Protein AF-A0A839ILQ8-F1 (afdb_monomer)

Foldseek 3Di:
DDDDPPPPPPDPDPDPPDPPDDDPPDQPAAADDCPDPLNVVQVKDLALVPDDDPQRDPPQFLLQFQQADPPRCAGPSCRRHHGHRNMDTNPGDGRPPDPPDPPPPPPPPPPVDDDDPPPPPPPDDD

Structure (mmCIF, N/CA/C/O backbone):
data_AF-A0A839ILQ8-F1
#
_entry.id   AF-A0A839ILQ8-F1
#
loop_
_atom_site.group_PDB
_atom_site.id
_atom_site.type_symbol
_atom_site.label_atom_id
_atom_site.label_alt_id
_atom_site.label_comp_id
_atom_site.label_asym_id
_atom_site.label_entity_id
_atom_site.label_seq_id
_atom_site.pdbx_PDB_ins_code
_atom_site.Cartn_x
_atom_site.Cartn_y
_atom_site.Cartn_z
_atom_site.occupancy
_atom_site.B_iso_or_equiv
_atom_site.auth_seq_id
_atom_site.auth_comp_id
_atom_site.auth_asym_id
_atom_site.auth_atom_id
_atom_site.pdbx_PDB_model_num
ATOM 1 N N . MET A 1 1 ? 52.472 57.151 8.689 1.00 41.66 1 MET A N 1
ATOM 2 C CA . MET A 1 1 ? 52.037 56.902 7.294 1.00 41.66 1 MET A CA 1
ATOM 3 C C . MET A 1 1 ? 50.512 56.864 7.252 1.00 41.66 1 MET A C 1
ATOM 5 O O . MET A 1 1 ? 49.923 56.010 7.898 1.00 41.66 1 MET A O 1
ATOM 9 N N . LYS A 1 2 ? 49.863 57.830 6.587 1.00 44.84 2 LYS A N 1
ATOM 10 C CA . LYS A 1 2 ? 48.394 57.906 6.466 1.00 44.84 2 LYS A CA 1
ATOM 11 C C . LYS A 1 2 ? 47.955 57.028 5.288 1.00 44.84 2 LYS A C 1
ATOM 13 O O . LYS A 1 2 ? 48.117 57.440 4.142 1.00 44.84 2 LYS A O 1
ATOM 18 N N . LEU A 1 3 ? 47.454 55.818 5.545 1.00 51.88 3 LEU A N 1
ATOM 19 C CA . LEU A 1 3 ? 46.931 54.960 4.477 1.00 51.88 3 LEU A CA 1
ATOM 20 C C . LEU A 1 3 ? 45.531 55.430 4.051 1.00 51.88 3 LEU A C 1
ATOM 22 O O . LEU A 1 3 ? 44.586 55.470 4.834 1.00 51.88 3 LEU A O 1
ATOM 26 N N . SER A 1 4 ? 45.450 55.827 2.782 1.00 52.16 4 SER A N 1
ATOM 27 C CA . SER A 1 4 ? 44.286 56.380 2.095 1.00 52.16 4 SER A CA 1
ATOM 28 C C . SER A 1 4 ? 43.208 55.315 1.849 1.00 52.16 4 SER A C 1
ATOM 30 O O . SER A 1 4 ? 43.470 54.279 1.240 1.00 52.16 4 SER A O 1
ATOM 32 N N . ARG A 1 5 ? 41.973 55.607 2.281 1.00 59.75 5 ARG A N 1
ATOM 33 C CA . ARG A 1 5 ? 40.739 54.795 2.176 1.00 59.75 5 ARG A CA 1
ATOM 34 C C . ARG A 1 5 ? 40.204 54.620 0.734 1.00 59.75 5 ARG A C 1
ATOM 36 O O . ARG A 1 5 ? 38.998 54.580 0.527 1.00 59.75 5 ARG A O 1
ATOM 43 N N . ARG A 1 6 ? 41.065 54.575 -0.287 1.00 57.91 6 ARG A N 1
ATOM 44 C CA . ARG A 1 6 ? 40.668 54.650 -1.714 1.00 57.91 6 ARG A CA 1
ATOM 45 C C . ARG A 1 6 ? 41.044 53.428 -2.559 1.00 57.91 6 ARG A C 1
ATOM 47 O O . ARG A 1 6 ? 41.186 53.540 -3.768 1.00 57.91 6 ARG A O 1
ATOM 54 N N . LYS A 1 7 ? 41.220 52.260 -1.939 1.00 51.81 7 LYS A N 1
ATOM 55 C CA . LYS A 1 7 ? 41.514 50.995 -2.644 1.00 51.81 7 LYS A CA 1
ATOM 56 C C . LYS A 1 7 ? 40.599 49.837 -2.229 1.00 51.81 7 LYS A C 1
ATOM 58 O O . LYS A 1 7 ? 40.968 48.683 -2.369 1.00 51.81 7 LYS A O 1
ATOM 63 N N . CYS A 1 8 ? 39.402 50.138 -1.728 1.00 52.69 8 CYS A N 1
ATOM 64 C CA . CYS A 1 8 ? 38.392 49.125 -1.414 1.00 52.69 8 CYS A CA 1
ATOM 65 C C . CYS A 1 8 ? 37.270 49.147 -2.461 1.00 52.69 8 CYS A C 1
ATOM 67 O O . CYS A 1 8 ? 36.126 49.389 -2.113 1.00 52.69 8 CYS A O 1
ATOM 69 N N . LEU A 1 9 ? 37.588 49.026 -3.755 1.00 59.62 9 LEU A N 1
ATOM 70 C CA . LEU A 1 9 ? 36.561 49.005 -4.811 1.00 59.62 9 LEU A CA 1
ATOM 71 C C . LEU A 1 9 ? 36.942 48.158 -6.032 1.00 59.62 9 LEU A C 1
ATOM 73 O O . LEU A 1 9 ? 36.557 48.477 -7.149 1.00 59.62 9 LEU A O 1
ATOM 77 N N . ILE A 1 10 ? 37.683 47.066 -5.860 1.00 60.81 10 ILE A N 1
ATOM 78 C CA . ILE A 1 10 ? 37.799 46.074 -6.935 1.00 60.81 10 ILE A CA 1
ATOM 79 C C . ILE A 1 10 ? 37.881 44.706 -6.286 1.00 60.81 10 ILE A C 1
ATOM 81 O O . ILE A 1 10 ? 38.976 44.295 -5.961 1.00 60.81 10 ILE A O 1
ATOM 85 N N . TRP A 1 11 ? 36.738 44.074 -6.029 1.00 52.75 11 TRP A N 1
ATOM 86 C CA . TRP A 1 11 ? 36.535 42.616 -6.023 1.00 52.75 11 TRP A CA 1
ATOM 87 C C . TRP A 1 11 ? 35.020 42.394 -5.918 1.00 52.75 11 TRP A C 1
ATOM 89 O O . TRP A 1 11 ? 34.486 42.025 -4.876 1.00 52.75 11 TRP A O 1
ATOM 99 N N . VAL A 1 12 ? 34.300 42.709 -7.001 1.00 62.09 12 VAL A N 1
ATOM 100 C CA . VAL A 1 12 ? 32.919 42.241 -7.172 1.00 62.09 12 VAL A CA 1
ATOM 101 C C . VAL A 1 12 ? 33.024 40.739 -7.398 1.00 62.09 12 VAL A C 1
ATOM 103 O O . VAL A 1 12 ? 33.385 40.287 -8.480 1.00 62.09 12 VAL A O 1
ATOM 106 N N . ALA A 1 13 ? 32.812 39.979 -6.327 1.00 61.53 13 ALA A N 1
ATOM 107 C CA . ALA A 1 13 ? 32.727 38.534 -6.365 1.00 61.53 13 ALA A CA 1
ATOM 108 C C . ALA A 1 13 ? 31.533 38.140 -7.241 1.00 61.53 13 ALA A C 1
ATOM 110 O O . ALA A 1 13 ? 30.376 38.311 -6.856 1.00 61.53 13 ALA A O 1
ATOM 111 N N . SER A 1 14 ? 31.812 37.630 -8.435 1.00 62.47 14 SER A N 1
ATOM 112 C CA . SER A 1 14 ? 30.843 36.934 -9.270 1.00 62.47 14 SER A CA 1
ATOM 113 C C . SER A 1 14 ? 30.456 35.646 -8.540 1.00 62.47 14 SER A C 1
ATOM 115 O O . SER A 1 14 ? 31.143 34.636 -8.657 1.00 62.47 14 SER A O 1
ATOM 117 N N . LEU A 1 15 ? 29.395 35.681 -7.728 1.00 68.38 15 LEU A N 1
ATOM 118 C CA . LEU A 1 15 ? 28.790 34.463 -7.196 1.00 68.38 15 LEU A CA 1
ATOM 119 C C . LEU A 1 15 ? 28.087 33.746 -8.357 1.00 68.38 15 LEU A C 1
ATOM 121 O O . LEU A 1 15 ? 27.101 34.283 -8.870 1.00 68.38 15 LEU A O 1
ATOM 125 N N . PRO A 1 16 ? 28.549 32.560 -8.799 1.00 65.25 16 PRO A N 1
ATOM 126 C CA . PRO A 1 16 ? 27.761 31.761 -9.717 1.00 65.25 16 PRO A CA 1
ATOM 127 C C . PRO A 1 16 ? 26.495 31.328 -8.978 1.00 65.25 16 PRO A C 1
ATOM 129 O O . PRO A 1 16 ? 26.547 30.619 -7.973 1.00 65.25 16 PRO A O 1
ATOM 132 N N . LEU A 1 17 ? 25.348 31.793 -9.465 1.00 67.94 17 LEU A N 1
ATOM 133 C CA . LEU A 1 17 ? 24.044 31.338 -9.015 1.00 67.94 17 LEU A CA 1
ATOM 134 C C . LEU A 1 17 ? 23.892 29.887 -9.493 1.00 67.94 17 LEU A C 1
ATOM 136 O O . LEU A 1 17 ? 23.514 29.645 -10.636 1.00 67.94 17 LEU A O 1
ATOM 140 N N . VAL A 1 18 ? 24.281 28.919 -8.662 1.00 73.56 18 VAL A N 1
ATOM 141 C CA . VAL A 1 18 ? 24.108 27.499 -8.984 1.00 73.56 18 VAL A CA 1
ATOM 142 C C . VAL A 1 18 ? 22.611 27.198 -8.873 1.00 73.56 18 VAL A C 1
ATOM 144 O O . VAL A 1 18 ? 22.063 27.306 -7.772 1.00 73.56 18 VAL A O 1
ATOM 147 N N . PRO A 1 19 ? 21.911 26.856 -9.970 1.00 68.06 19 PRO A N 1
ATOM 148 C CA . PRO A 1 19 ? 20.518 26.460 -9.874 1.00 68.06 19 PRO A CA 1
ATOM 149 C C . PRO A 1 19 ? 20.444 25.179 -9.042 1.00 68.06 19 PRO A C 1
ATOM 151 O O . PRO A 1 19 ? 21.084 24.175 -9.359 1.00 68.06 19 PRO A O 1
ATOM 154 N N . PHE A 1 20 ? 19.669 25.225 -7.960 1.00 69.62 20 PHE A N 1
ATOM 155 C CA . PHE A 1 20 ? 19.315 24.052 -7.171 1.00 69.62 20 PHE A CA 1
ATOM 156 C C . PHE A 1 20 ? 18.475 23.124 -8.061 1.00 69.62 20 PHE A C 1
ATOM 158 O O . PHE A 1 20 ? 17.257 23.256 -8.160 1.00 69.62 20 PHE A O 1
ATOM 165 N N . ALA A 1 21 ? 19.136 22.215 -8.773 1.00 70.25 21 ALA A N 1
ATOM 166 C CA . ALA A 1 21 ? 18.469 21.166 -9.522 1.00 70.25 21 ALA A CA 1
ATOM 167 C C . ALA A 1 21 ? 17.874 20.176 -8.513 1.00 70.25 21 ALA A C 1
ATOM 169 O O . ALA A 1 21 ? 18.600 19.428 -7.857 1.00 70.25 21 ALA A O 1
ATOM 170 N N . SER A 1 22 ? 16.550 20.195 -8.354 1.00 64.75 22 SER A N 1
ATOM 171 C CA . SER A 1 22 ? 15.830 19.182 -7.587 1.00 64.75 22 SER A CA 1
ATOM 172 C C . SER A 1 22 ? 16.072 17.826 -8.248 1.00 64.75 22 SER A C 1
ATOM 174 O O . SER A 1 22 ? 15.592 17.577 -9.354 1.00 64.75 22 SER A O 1
ATOM 176 N N . GLN A 1 23 ? 16.862 16.964 -7.609 1.00 64.50 23 GLN A N 1
ATOM 177 C CA . GLN A 1 23 ? 17.075 15.616 -8.119 1.00 64.50 23 GLN A CA 1
ATOM 178 C C . GLN A 1 23 ? 15.740 14.862 -8.100 1.00 64.50 23 GLN A C 1
ATOM 180 O O . GLN A 1 23 ? 15.008 14.954 -7.107 1.00 64.50 23 GLN A O 1
ATOM 185 N N . PRO A 1 24 ? 15.395 14.119 -9.166 1.00 57.72 24 PRO A N 1
ATOM 186 C CA . PRO A 1 24 ? 14.247 13.234 -9.112 1.00 57.72 24 PRO A CA 1
ATOM 187 C C . PRO A 1 24 ? 14.503 12.213 -8.003 1.00 57.72 24 PRO A C 1
ATOM 189 O O . PRO A 1 24 ? 15.499 11.490 -8.043 1.00 57.72 24 PRO A O 1
ATOM 192 N N . VAL A 1 25 ? 13.612 12.166 -7.010 1.00 59.75 25 VAL A N 1
ATOM 193 C CA . VAL A 1 25 ? 13.580 11.081 -6.027 1.00 59.75 25 VAL A CA 1
ATOM 194 C C . VAL A 1 25 ? 13.321 9.805 -6.816 1.00 59.75 25 VAL A C 1
ATOM 196 O O . VAL A 1 25 ? 12.196 9.526 -7.230 1.00 59.75 25 VAL A O 1
ATOM 199 N N . GLN A 1 26 ? 14.389 9.066 -7.105 1.00 58.22 26 GLN A N 1
ATOM 200 C CA . GLN A 1 26 ? 14.267 7.732 -7.658 1.00 58.22 26 GLN A CA 1
ATOM 201 C C . GLN A 1 26 ? 13.578 6.891 -6.589 1.00 58.22 26 GLN A C 1
ATOM 203 O O . GLN A 1 26 ? 14.024 6.852 -5.442 1.00 58.22 26 GLN A O 1
ATOM 208 N N . ALA A 1 27 ? 12.452 6.273 -6.943 1.00 60.84 27 ALA A N 1
ATOM 209 C CA . ALA A 1 27 ? 11.793 5.339 -6.046 1.00 60.84 27 ALA A CA 1
ATOM 210 C C . ALA A 1 27 ? 12.806 4.251 -5.670 1.00 60.84 27 ALA A C 1
ATOM 212 O O . ALA A 1 27 ? 13.380 3.620 -6.558 1.00 60.84 27 ALA A O 1
ATOM 213 N N . ALA A 1 28 ? 13.022 4.035 -4.370 1.00 73.00 28 ALA A N 1
ATOM 214 C CA . ALA A 1 28 ? 14.019 3.082 -3.881 1.00 73.00 28 ALA A CA 1
ATOM 215 C C . ALA A 1 28 ? 13.755 1.637 -4.352 1.00 73.00 28 ALA A C 1
ATOM 217 O O . ALA A 1 28 ? 14.660 0.807 -4.334 1.00 73.00 28 ALA A O 1
ATOM 218 N N . PHE A 1 29 ? 12.526 1.345 -4.798 1.00 85.81 29 PHE A N 1
ATOM 219 C CA . PHE A 1 29 ? 12.085 0.029 -5.250 1.00 85.81 29 PHE A CA 1
ATOM 220 C C . PHE A 1 29 ? 11.266 0.108 -6.548 1.00 85.81 29 PHE A C 1
ATOM 222 O O . PHE A 1 29 ? 10.489 1.057 -6.729 1.00 85.81 29 PHE A O 1
ATOM 229 N N . PRO A 1 30 ? 11.352 -0.913 -7.425 1.00 91.94 30 PRO A N 1
ATOM 230 C CA . PRO A 1 30 ? 10.520 -1.003 -8.619 1.00 91.94 30 PRO A CA 1
ATOM 231 C C . PRO A 1 30 ? 9.030 -1.064 -8.259 1.00 91.94 30 PRO 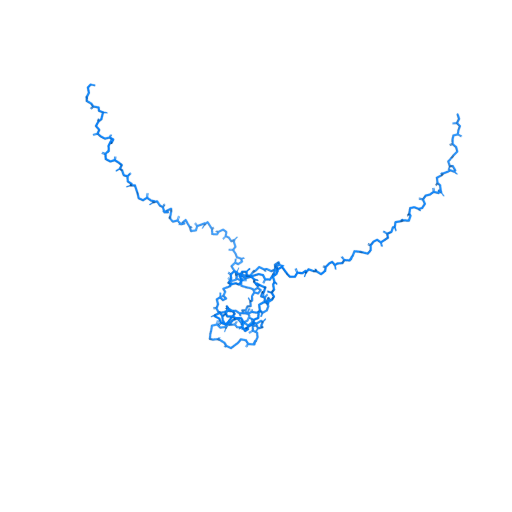A C 1
ATOM 233 O O . PRO A 1 30 ? 8.628 -1.689 -7.277 1.00 91.94 30 PRO A O 1
ATOM 236 N N . ALA A 1 31 ? 8.189 -0.430 -9.075 1.00 93.00 31 ALA A N 1
ATOM 237 C CA . ALA A 1 31 ? 6.748 -0.401 -8.841 1.00 93.00 31 ALA A CA 1
ATOM 238 C C . ALA A 1 31 ? 6.112 -1.788 -9.029 1.00 93.00 31 ALA A C 1
ATOM 240 O O . ALA A 1 31 ? 6.282 -2.432 -10.068 1.00 93.00 31 ALA A O 1
ATOM 241 N N . LEU A 1 32 ? 5.303 -2.221 -8.059 1.00 94.94 32 LEU A N 1
ATOM 242 C CA . LEU A 1 32 ? 4.622 -3.512 -8.101 1.00 94.94 32 LEU A CA 1
ATOM 243 C C . LEU A 1 32 ? 3.607 -3.568 -9.255 1.00 94.94 32 LEU A C 1
ATOM 245 O O . LEU A 1 32 ? 2.658 -2.778 -9.335 1.00 94.94 32 LEU A O 1
ATOM 249 N N . SER A 1 33 ? 3.772 -4.550 -10.143 1.00 95.31 33 SER A N 1
ATOM 250 C CA . SER A 1 33 ? 2.772 -4.882 -11.160 1.00 95.31 33 SER A CA 1
ATOM 251 C C . SER A 1 33 ? 1.620 -5.675 -10.544 1.00 95.31 33 SER A C 1
ATOM 253 O O . SER A 1 33 ? 1.844 -6.643 -9.822 1.00 95.31 33 SER A O 1
ATOM 255 N N . GLU A 1 34 ? 0.375 -5.342 -10.894 1.00 95.06 34 GLU A N 1
ATOM 256 C CA . GLU A 1 34 ? -0.806 -6.112 -10.463 1.00 95.06 34 GLU A CA 1
ATOM 257 C C . GLU A 1 34 ? -0.823 -7.543 -11.016 1.00 95.06 34 GLU A C 1
ATOM 259 O O . GLU A 1 34 ? -1.531 -8.414 -10.514 1.00 95.06 34 GLU A O 1
ATOM 264 N N . GLN A 1 35 ? -0.047 -7.794 -12.071 1.00 95.56 35 GLN A N 1
ATOM 265 C CA . GLN A 1 35 ? 0.086 -9.118 -12.659 1.00 95.56 35 GLN A CA 1
ATOM 266 C C . GLN A 1 35 ? 1.121 -9.981 -11.930 1.00 95.56 35 GLN A C 1
ATOM 268 O O . GLN A 1 35 ? 1.136 -11.188 -12.170 1.00 95.56 35 GLN A O 1
ATOM 273 N N . HIS A 1 36 ? 1.944 -9.399 -11.051 1.00 95.94 36 HIS A N 1
ATOM 274 C CA . HIS A 1 36 ? 2.966 -10.122 -10.303 1.00 95.94 36 HIS A CA 1
ATOM 275 C C . HIS A 1 36 ? 2.343 -11.207 -9.418 1.00 95.94 36 HIS A C 1
ATOM 277 O O . HIS A 1 36 ? 1.244 -11.033 -8.884 1.00 95.94 36 HIS A O 1
ATOM 283 N N . ARG A 1 37 ? 3.050 -12.328 -9.221 1.00 95.31 37 ARG A N 1
ATOM 284 C CA . ARG A 1 37 ? 2.532 -13.463 -8.442 1.00 95.31 37 ARG A CA 1
ATOM 285 C C . ARG A 1 37 ? 2.118 -13.028 -7.031 1.00 95.31 37 ARG A C 1
ATOM 287 O O . ARG A 1 37 ? 1.001 -13.320 -6.622 1.00 95.31 37 ARG A O 1
ATOM 294 N N . GLN A 1 38 ? 2.962 -12.262 -6.334 1.00 93.62 38 GLN A N 1
ATOM 295 C CA . GLN A 1 38 ? 2.647 -11.749 -4.992 1.00 93.62 38 GLN A CA 1
ATOM 296 C C . GLN A 1 38 ? 1.460 -10.777 -4.997 1.00 93.62 38 GLN A C 1
ATOM 298 O O . GLN A 1 38 ? 0.612 -10.843 -4.111 1.00 93.62 38 GLN A O 1
ATOM 303 N N . ALA A 1 39 ? 1.352 -9.907 -6.008 1.00 96.06 39 ALA A N 1
ATOM 304 C CA . ALA A 1 39 ? 0.226 -8.982 -6.120 1.00 96.06 39 ALA A CA 1
ATOM 305 C C . ALA A 1 39 ? -1.101 -9.738 -6.274 1.00 96.06 39 ALA A C 1
ATOM 307 O O . ALA A 1 39 ? -2.089 -9.395 -5.630 1.00 96.06 39 ALA A O 1
ATOM 308 N N . ARG A 1 40 ? -1.118 -10.810 -7.075 1.00 95.88 40 ARG A N 1
ATOM 309 C CA . ARG A 1 40 ? -2.302 -11.665 -7.245 1.00 95.88 40 ARG A CA 1
ATOM 310 C C . ARG A 1 40 ? -2.664 -12.420 -5.966 1.00 95.88 40 ARG A C 1
ATOM 312 O O . ARG A 1 40 ? -3.852 -12.501 -5.660 1.00 95.88 40 ARG A O 1
ATOM 319 N N . LEU A 1 41 ? -1.672 -12.922 -5.220 1.00 95.00 41 LEU A N 1
ATOM 320 C CA . LEU A 1 41 ? -1.890 -13.626 -3.947 1.00 95.00 41 LEU A CA 1
ATOM 321 C C . LEU A 1 41 ? -2.671 -12.761 -2.948 1.00 95.00 41 LEU A C 1
ATOM 323 O O . LEU A 1 41 ? -3.655 -13.228 -2.386 1.00 95.00 41 LEU A O 1
ATOM 327 N N . TYR A 1 42 ? -2.301 -11.486 -2.814 1.00 95.94 42 TYR A N 1
ATOM 328 C CA . TYR A 1 42 ? -2.967 -10.539 -1.908 1.00 95.94 42 TYR A CA 1
ATOM 329 C C . TYR A 1 42 ? -4.039 -9.671 -2.586 1.00 95.94 42 TYR A C 1
ATOM 331 O O . TYR A 1 42 ? -4.466 -8.649 -2.046 1.00 95.94 42 TYR A O 1
ATOM 339 N N . ARG A 1 43 ? -4.455 -10.038 -3.807 1.00 96.50 43 ARG A N 1
ATOM 340 C CA . ARG A 1 43 ? -5.460 -9.318 -4.615 1.00 96.50 43 ARG A CA 1
ATOM 341 C C . ARG A 1 43 ? -5.194 -7.808 -4.716 1.00 96.50 43 ARG A C 1
ATOM 343 O O . ARG A 1 43 ? -6.125 -7.003 -4.697 1.00 96.50 43 ARG A O 1
ATOM 350 N N . TYR A 1 44 ? -3.924 -7.434 -4.816 1.00 96.88 44 TYR A N 1
ATOM 351 C CA . TYR A 1 44 ? -3.493 -6.047 -4.855 1.00 96.88 44 TYR A CA 1
ATOM 352 C C . TYR A 1 44 ? -4.009 -5.327 -6.107 1.00 96.88 44 TYR A C 1
ATOM 354 O O . TYR A 1 44 ? -3.927 -5.842 -7.227 1.00 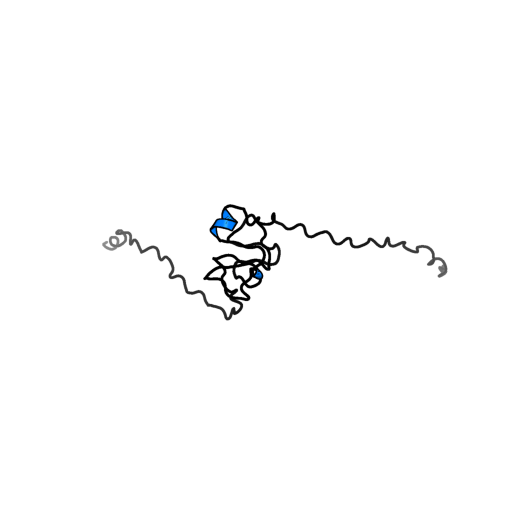96.88 44 TYR A O 1
ATOM 362 N N . ARG A 1 45 ? -4.497 -4.101 -5.907 1.00 96.88 45 ARG A N 1
ATOM 363 C CA . ARG A 1 45 ? -4.855 -3.140 -6.954 1.00 96.88 45 ARG A CA 1
AT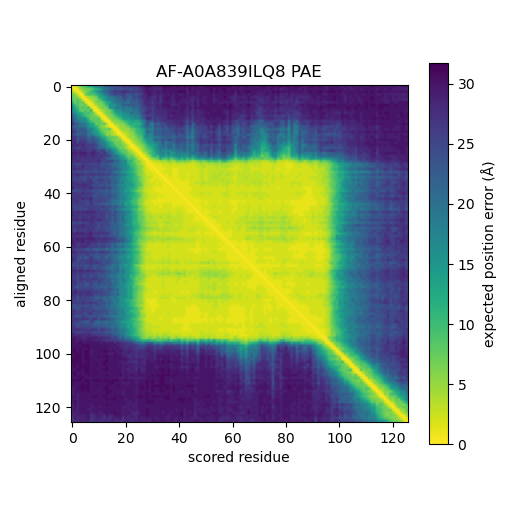OM 364 C C . ARG A 1 45 ? -4.164 -1.816 -6.686 1.00 96.88 45 ARG A C 1
ATOM 366 O O . ARG A 1 45 ? -4.107 -1.370 -5.545 1.00 96.88 45 ARG A O 1
ATOM 373 N N . LYS A 1 46 ? -3.681 -1.165 -7.745 1.00 96.88 46 LYS A N 1
ATOM 374 C CA . LYS A 1 46 ? -3.024 0.150 -7.667 1.00 96.88 46 LYS A CA 1
ATOM 375 C C . LYS A 1 46 ? -3.990 1.282 -7.324 1.00 96.88 46 LYS A C 1
ATOM 377 O O . LYS A 1 46 ? -3.547 2.324 -6.853 1.00 96.88 46 LYS A O 1
ATOM 382 N N . ASP A 1 47 ? -5.280 1.076 -7.568 1.00 95.94 47 ASP A N 1
ATOM 383 C CA . ASP A 1 47 ? -6.344 2.040 -7.308 1.00 95.94 47 ASP A CA 1
ATOM 384 C C . ASP A 1 47 ? -7.478 1.357 -6.535 1.00 95.94 47 ASP A C 1
ATOM 386 O O . ASP A 1 47 ? -8.187 0.496 -7.067 1.00 95.94 47 ASP A O 1
ATOM 390 N N . ALA A 1 48 ? -7.644 1.752 -5.273 1.00 96.38 48 ALA A N 1
ATOM 391 C CA . ALA A 1 48 ? -8.668 1.246 -4.372 1.00 96.38 48 ALA A CA 1
ATOM 392 C C . ALA A 1 48 ? -10.087 1.481 -4.916 1.00 96.38 48 ALA A C 1
ATOM 394 O O . ALA A 1 48 ? -10.969 0.654 -4.705 1.00 96.38 48 ALA A O 1
ATOM 395 N N . ARG A 1 49 ? -10.307 2.539 -5.714 1.00 94.31 49 ARG A N 1
ATOM 396 C CA . ARG A 1 49 ? -11.623 2.841 -6.310 1.00 94.31 49 ARG A CA 1
ATOM 397 C C . ARG A 1 49 ? -12.072 1.792 -7.328 1.00 94.31 49 ARG A C 1
ATOM 399 O O . ARG A 1 49 ? -13.253 1.712 -7.649 1.00 94.31 49 ARG A O 1
ATOM 406 N N . ARG A 1 50 ? -11.137 0.989 -7.847 1.00 93.38 50 ARG A N 1
ATOM 407 C CA . ARG A 1 50 ? -11.401 -0.089 -8.814 1.00 93.38 50 ARG A CA 1
ATOM 408 C C . ARG A 1 50 ? -11.554 -1.453 -8.143 1.00 93.38 50 ARG A C 1
ATOM 410 O O . ARG A 1 50 ? -11.787 -2.448 -8.831 1.00 93.38 50 ARG A O 1
ATOM 417 N N . VAL A 1 51 ? -11.401 -1.527 -6.821 1.00 95.56 51 VAL A N 1
ATOM 418 C CA . VAL A 1 51 ? -11.494 -2.784 -6.082 1.00 95.56 51 VAL A CA 1
ATOM 419 C C . VAL A 1 51 ? -12.946 -3.229 -5.998 1.00 95.56 51 VAL A C 1
ATOM 421 O O . VAL A 1 51 ? -13.822 -2.514 -5.524 1.00 95.56 51 VAL A O 1
ATOM 424 N N . ARG A 1 52 ? -13.186 -4.468 -6.424 1.00 93.19 52 ARG A N 1
ATOM 425 C CA . ARG A 1 52 ? -14.436 -5.194 -6.196 1.00 93.19 52 ARG A CA 1
ATOM 426 C C . ARG A 1 52 ? -14.103 -6.421 -5.364 1.00 93.19 52 ARG A C 1
ATOM 428 O O . ARG A 1 52 ? -13.664 -7.436 -5.903 1.00 93.19 52 ARG A O 1
ATOM 435 N N . HIS A 1 53 ? -14.212 -6.296 -4.045 1.00 95.06 53 HIS A N 1
ATOM 436 C CA . HIS A 1 53 ? -13.836 -7.355 -3.115 1.00 95.06 53 HIS A CA 1
ATOM 437 C C . HIS A 1 53 ? -14.725 -7.330 -1.860 1.00 95.06 53 HIS A C 1
ATOM 439 O O . HIS A 1 53 ? -14.931 -6.247 -1.324 1.00 95.06 53 HIS A O 1
ATOM 445 N N . PRO A 1 54 ? -15.191 -8.481 -1.329 1.00 95.38 54 PRO A N 1
ATOM 446 C CA . PRO A 1 54 ? -16.097 -8.509 -0.170 1.00 95.38 54 PRO A CA 1
ATOM 447 C C . PRO A 1 54 ? -15.538 -7.853 1.101 1.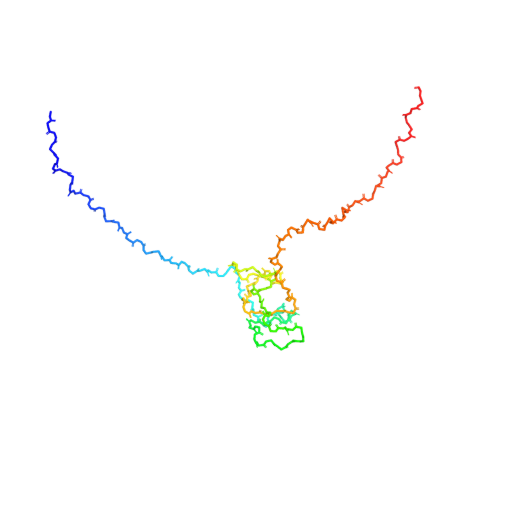00 95.38 54 PRO A C 1
ATOM 449 O O . PRO A 1 54 ? -16.288 -7.319 1.904 1.00 95.38 54 PRO A O 1
ATOM 452 N N . ARG A 1 55 ? -14.212 -7.895 1.285 1.00 93.50 55 ARG A N 1
ATOM 453 C CA . ARG A 1 55 ? -13.514 -7.255 2.419 1.00 93.50 55 ARG A CA 1
ATOM 454 C C . ARG A 1 55 ? -13.179 -5.771 2.202 1.00 93.50 55 ARG A C 1
ATOM 456 O O . ARG A 1 55 ? -12.681 -5.138 3.125 1.00 93.50 55 ARG A O 1
ATOM 463 N N . TYR A 1 56 ? -13.379 -5.237 0.996 1.00 96.25 56 TYR A N 1
ATOM 464 C CA . TYR A 1 56 ? -13.066 -3.839 0.707 1.00 96.25 56 TYR A CA 1
ATOM 465 C C . TYR A 1 56 ? -14.177 -2.930 1.228 1.00 96.25 56 TYR A C 1
ATOM 467 O O . TYR A 1 56 ? -15.342 -3.112 0.883 1.00 96.25 56 TYR A O 1
ATOM 475 N N . ILE A 1 57 ? -13.795 -1.929 2.017 1.00 94.81 57 ILE A N 1
ATOM 476 C CA . ILE A 1 57 ? -14.680 -0.843 2.446 1.00 94.81 57 ILE A CA 1
ATOM 477 C C . ILE A 1 57 ? -14.152 0.460 1.840 1.00 94.81 57 ILE A C 1
ATOM 479 O O . ILE A 1 57 ? -12.941 0.681 1.765 1.00 94.81 57 ILE A O 1
ATOM 483 N N . GLY A 1 58 ? -15.063 1.330 1.398 1.00 94.94 58 GLY A N 1
ATOM 484 C CA . GLY A 1 58 ? -14.710 2.630 0.833 1.00 94.94 58 GLY A CA 1
ATOM 485 C C . GLY A 1 58 ? -13.807 3.436 1.772 1.00 94.94 58 GLY A C 1
ATOM 486 O O . GLY A 1 58 ? -14.054 3.516 2.971 1.00 94.94 58 GLY A O 1
ATOM 487 N N . GLY A 1 59 ? -12.740 4.012 1.216 1.00 93.31 59 GLY A N 1
ATOM 488 C CA . GLY A 1 59 ? -11.739 4.772 1.973 1.00 93.31 59 GLY A CA 1
ATOM 489 C C . GLY A 1 59 ? -10.546 3.952 2.475 1.00 93.31 59 GLY A C 1
ATOM 490 O O . GLY A 1 59 ? -9.563 4.542 2.917 1.00 93.31 59 GLY A O 1
ATOM 491 N N . GLN A 1 60 ? -10.566 2.620 2.367 1.00 96.56 60 GLN A N 1
ATOM 492 C CA . GLN A 1 60 ? -9.376 1.802 2.620 1.00 96.56 60 GLN A CA 1
ATOM 493 C C . GLN A 1 60 ? -8.354 1.992 1.496 1.00 96.56 60 GLN A C 1
ATOM 495 O O . GLN A 1 60 ? -8.654 1.748 0.328 1.00 96.56 60 GLN A O 1
ATOM 500 N N . GLN A 1 61 ? -7.138 2.405 1.838 1.00 97.38 61 GLN A N 1
ATOM 501 C CA . GLN A 1 61 ? -6.053 2.595 0.878 1.00 97.38 61 GLN A CA 1
ATOM 502 C C . GLN A 1 61 ? -4.689 2.322 1.522 1.00 97.38 61 GLN A C 1
ATOM 504 O O . GLN A 1 61 ? -4.555 2.310 2.743 1.00 97.38 61 GLN A O 1
ATOM 509 N N . CYS A 1 62 ? -3.643 2.106 0.729 1.00 96.75 62 CYS A N 1
ATOM 510 C CA . CYS A 1 62 ? -2.296 1.899 1.261 1.00 96.75 62 CYS A CA 1
ATOM 511 C C . CYS A 1 62 ? -1.864 3.070 2.157 1.00 96.75 62 CYS A C 1
ATOM 513 O O . CYS A 1 62 ? -1.293 2.838 3.212 1.00 96.75 62 CYS A O 1
ATOM 515 N N . LEU A 1 63 ? -2.230 4.310 1.820 1.00 95.62 63 LEU A N 1
ATOM 516 C CA . LEU A 1 63 ? -1.865 5.501 2.591 1.00 95.62 63 LEU A CA 1
ATOM 517 C C . LEU A 1 63 ? -2.354 5.486 4.055 1.00 95.62 63 LEU A C 1
ATOM 519 O O . LEU A 1 63 ? -1.694 6.068 4.912 1.00 95.62 63 LEU A O 1
ATOM 523 N N . ASN A 1 64 ? -3.481 4.827 4.352 1.00 95.44 64 ASN A N 1
ATOM 524 C CA . ASN A 1 64 ? -3.997 4.656 5.719 1.00 95.44 64 ASN A CA 1
ATOM 525 C C . ASN A 1 64 ? -3.831 3.222 6.250 1.00 95.44 64 ASN A C 1
ATOM 527 O O . ASN A 1 64 ? -4.468 2.855 7.238 1.00 95.44 64 ASN A O 1
ATOM 531 N N . CYS A 1 65 ? -2.969 2.431 5.607 1.00 96.12 65 CYS A N 1
ATOM 532 C CA . CYS A 1 65 ? -2.624 1.084 6.029 1.00 96.12 65 CYS A CA 1
ATOM 533 C C . CYS A 1 65 ? -1.447 1.106 7.012 1.00 96.12 65 CYS A C 1
ATOM 535 O O . CYS A 1 65 ? -0.465 1.818 6.798 1.00 96.12 65 CYS A O 1
ATOM 537 N N . ASP A 1 66 ? -1.511 0.285 8.056 1.00 94.75 66 ASP A N 1
ATOM 538 C CA . ASP A 1 66 ? -0.455 0.153 9.067 1.00 94.75 66 ASP A CA 1
ATOM 539 C C . ASP A 1 66 ? 0.892 -0.302 8.477 1.00 94.75 66 ASP A C 1
ATOM 541 O O . ASP A 1 66 ? 1.966 0.158 8.851 1.00 94.75 66 ASP A O 1
ATOM 545 N N . ARG A 1 67 ? 0.828 -1.155 7.453 1.00 93.31 67 ARG A N 1
ATOM 546 C CA . ARG A 1 67 ? 1.994 -1.786 6.819 1.00 93.31 67 ARG A CA 1
ATOM 547 C C . ARG A 1 67 ? 2.697 -0.909 5.783 1.00 93.31 67 ARG A C 1
ATOM 549 O O . ARG A 1 67 ? 3.687 -1.352 5.200 1.00 93.31 67 ARG A O 1
ATOM 556 N N . PHE A 1 68 ? 2.170 0.284 5.506 1.00 95.00 68 PHE A N 1
ATOM 557 C CA . PHE A 1 68 ? 2.657 1.168 4.451 1.00 95.00 68 PHE A CA 1
ATOM 558 C C . PHE A 1 68 ? 3.576 2.262 4.999 1.00 95.00 68 PHE A C 1
ATOM 560 O O . PHE A 1 68 ? 3.209 3.037 5.889 1.00 95.00 68 PHE A O 1
ATOM 567 N N . ARG A 1 69 ? 4.763 2.372 4.398 1.00 93.00 69 ARG A N 1
ATOM 568 C CA . ARG A 1 69 ? 5.725 3.441 4.662 1.00 93.00 69 ARG A CA 1
ATOM 569 C C . ARG A 1 69 ? 5.709 4.441 3.511 1.00 93.00 69 ARG A C 1
ATOM 571 O O . ARG A 1 69 ? 6.070 4.112 2.385 1.00 93.00 69 ARG A O 1
ATOM 578 N N . THR A 1 70 ? 5.345 5.682 3.820 1.00 91.56 70 THR A N 1
ATOM 579 C CA . THR A 1 70 ? 5.200 6.772 2.843 1.00 91.56 70 THR A CA 1
ATOM 580 C C . THR A 1 70 ? 6.509 7.184 2.176 1.00 91.56 70 THR A C 1
ATOM 582 O O . THR A 1 70 ? 6.468 7.544 1.007 1.00 91.56 70 THR A O 1
ATOM 585 N N . LEU A 1 71 ? 7.643 7.110 2.887 1.00 88.75 71 LEU A N 1
ATOM 586 C CA . LEU A 1 71 ? 8.946 7.596 2.410 1.00 88.75 71 LEU A CA 1
ATOM 587 C C . LEU A 1 71 ? 9.348 6.997 1.052 1.00 88.75 71 LEU A C 1
ATOM 589 O O . LEU A 1 71 ? 9.679 7.737 0.136 1.00 88.75 71 LEU A O 1
ATOM 593 N N . ASP A 1 72 ? 9.244 5.672 0.921 1.00 90.19 72 ASP A N 1
ATOM 594 C CA . ASP A 1 72 ? 9.684 4.929 -0.273 1.00 90.19 72 ASP A CA 1
ATOM 595 C C . ASP A 1 72 ? 8.535 4.176 -0.951 1.00 90.19 72 ASP A C 1
ATOM 597 O O . ASP A 1 72 ? 8.757 3.269 -1.754 1.00 90.19 72 ASP A O 1
ATOM 601 N N . ALA A 1 73 ? 7.295 4.492 -0.562 1.00 93.81 73 ALA A N 1
ATOM 602 C CA . ALA A 1 73 ? 6.105 3.743 -0.951 1.00 93.81 73 ALA A CA 1
ATOM 603 C C . ALA A 1 73 ? 6.221 2.224 -0.675 1.00 93.81 73 ALA A C 1
ATOM 605 O O . ALA A 1 73 ? 5.684 1.394 -1.409 1.00 93.81 73 ALA A O 1
ATOM 606 N N . TRP A 1 74 ? 6.934 1.858 0.390 1.00 94.62 74 TRP A N 1
ATOM 607 C CA . TRP A 1 74 ? 7.228 0.476 0.762 1.00 94.62 74 TRP A CA 1
ATOM 608 C C . TRP A 1 74 ? 6.069 -0.157 1.543 1.00 94.62 74 TRP A C 1
ATOM 610 O O . TRP A 1 74 ? 5.376 0.520 2.308 1.00 94.62 74 TRP A O 1
ATOM 620 N N . CYS A 1 75 ? 5.871 -1.467 1.389 1.00 95.12 75 CYS A N 1
ATOM 621 C CA . CYS A 1 75 ? 4.871 -2.238 2.128 1.00 95.12 75 CYS A CA 1
ATOM 622 C C . CYS A 1 75 ? 5.475 -3.542 2.656 1.00 95.12 75 CYS A C 1
ATOM 624 O O . CYS A 1 75 ? 6.128 -4.260 1.903 1.00 95.12 75 CYS A O 1
ATOM 626 N N . SER A 1 76 ? 5.195 -3.910 3.911 1.00 94.25 76 SER A N 1
ATOM 627 C CA . SER A 1 76 ? 5.780 -5.117 4.528 1.00 94.25 76 SER A CA 1
ATOM 628 C C . SER A 1 76 ? 5.396 -6.441 3.865 1.00 94.25 76 SER A C 1
ATOM 630 O O . SER A 1 76 ? 6.107 -7.429 4.020 1.00 94.25 76 SER A O 1
ATOM 632 N N . LEU A 1 77 ? 4.311 -6.467 3.086 1.00 94.88 77 LEU A N 1
ATOM 633 C CA . LEU A 1 77 ? 3.901 -7.636 2.294 1.00 94.88 77 LEU A CA 1
ATOM 634 C C . LEU A 1 77 ? 4.629 -7.741 0.947 1.00 94.88 77 LEU A C 1
ATOM 636 O O . LEU A 1 77 ? 4.602 -8.795 0.313 1.00 94.88 77 LEU A O 1
ATOM 640 N N . PHE A 1 78 ? 5.256 -6.650 0.508 1.00 94.81 78 PHE A N 1
ATOM 641 C CA . PHE A 1 78 ? 5.946 -6.523 -0.772 1.00 94.81 78 PHE A CA 1
ATOM 642 C C . PHE A 1 78 ? 7.318 -5.871 -0.553 1.00 94.81 78 PHE A C 1
ATOM 644 O O . PHE A 1 78 ? 7.547 -4.760 -1.025 1.00 94.81 78 PHE A O 1
ATOM 651 N N . PRO A 1 79 ? 8.236 -6.526 0.179 1.00 92.44 79 PRO A N 1
ATOM 652 C CA . PRO A 1 79 ? 9.455 -5.879 0.656 1.00 92.44 79 PRO A CA 1
ATOM 653 C C . PRO A 1 79 ? 10.406 -5.427 -0.462 1.00 92.44 79 PRO A C 1
ATOM 655 O O . PRO A 1 79 ? 11.221 -4.539 -0.233 1.00 92.44 79 PRO A O 1
ATOM 658 N N . GLU A 1 80 ? 10.286 -6.021 -1.650 1.00 93.31 80 GLU A N 1
ATOM 659 C CA . GLU A 1 80 ? 11.116 -5.752 -2.831 1.00 93.31 80 GLU A CA 1
ATOM 660 C C . GLU A 1 80 ? 10.496 -4.727 -3.797 1.00 93.31 80 GLU A C 1
ATOM 662 O O . GLU A 1 80 ? 11.114 -4.376 -4.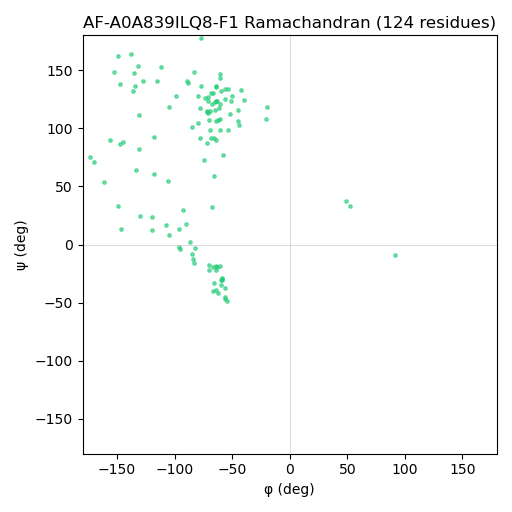800 1.00 93.31 80 GLU A O 1
ATOM 667 N N . TYR A 1 81 ? 9.271 -4.257 -3.529 1.00 95.19 81 TYR A N 1
ATOM 668 C CA . TYR A 1 81 ? 8.514 -3.422 -4.460 1.00 95.19 81 TYR A CA 1
ATOM 669 C C . TYR A 1 81 ? 7.918 -2.188 -3.786 1.00 95.19 81 TYR A C 1
ATOM 671 O O . TYR A 1 81 ? 7.565 -2.194 -2.607 1.00 95.19 81 TYR A O 1
ATOM 679 N N . SER A 1 82 ? 7.711 -1.140 -4.579 1.00 94.69 82 SER A N 1
ATOM 680 C CA . SER A 1 82 ? 6.898 0.008 -4.184 1.00 94.69 82 SER A CA 1
ATOM 681 C C . SER A 1 82 ? 5.426 -0.202 -4.565 1.00 94.69 82 SER A C 1
ATOM 683 O O . SER A 1 82 ? 5.099 -0.742 -5.628 1.00 94.69 82 SER A O 1
ATOM 685 N N . VAL A 1 83 ? 4.508 0.216 -3.691 1.00 95.75 83 VAL A N 1
ATOM 686 C CA . VAL A 1 83 ? 3.052 0.135 -3.895 1.00 95.75 83 VAL A CA 1
ATOM 687 C C . VAL A 1 83 ? 2.435 1.522 -4.048 1.00 95.75 83 VAL A C 1
ATOM 689 O O . VAL A 1 83 ? 2.924 2.510 -3.517 1.00 95.75 83 VAL A O 1
ATOM 692 N N . SER A 1 84 ? 1.321 1.608 -4.767 1.00 96.06 84 SER A N 1
ATOM 693 C CA . SER A 1 84 ? 0.586 2.861 -4.928 1.00 96.06 84 SER A CA 1
ATOM 694 C C . SER A 1 84 ? -0.010 3.293 -3.584 1.00 96.06 84 SER A C 1
ATOM 696 O O . SER A 1 84 ? -0.713 2.486 -2.972 1.00 96.06 84 SER A O 1
ATOM 698 N N . PRO A 1 85 ? 0.164 4.551 -3.137 1.00 95.69 85 PRO A N 1
ATOM 699 C CA . PRO A 1 85 ? -0.489 5.056 -1.927 1.00 95.69 85 PRO A CA 1
ATOM 700 C C . PRO A 1 85 ? -2.022 4.974 -1.991 1.00 95.69 85 PRO A C 1
ATOM 702 O O . PRO A 1 85 ? -2.678 4.778 -0.969 1.00 95.69 85 PRO A O 1
ATOM 705 N N . SER A 1 86 ? -2.600 5.085 -3.190 1.00 96.94 86 SER A N 1
ATOM 706 C CA . SER A 1 86 ? -4.038 4.923 -3.442 1.00 96.94 86 SER A CA 1
ATOM 707 C C . SER A 1 86 ? -4.456 3.469 -3.682 1.00 96.94 86 SER A C 1
ATOM 709 O O . SER A 1 86 ? -5.622 3.212 -3.974 1.00 96.94 86 SER A O 1
ATOM 711 N N . GLY A 1 87 ? -3.523 2.518 -3.591 1.00 96.94 87 GLY A N 1
ATOM 712 C CA . GLY A 1 87 ? -3.780 1.101 -3.805 1.00 96.94 87 GLY A CA 1
ATOM 713 C C . GLY A 1 87 ? -4.470 0.426 -2.627 1.00 96.94 87 GLY A C 1
ATOM 714 O O . GLY A 1 87 ? -4.719 1.034 -1.590 1.00 96.94 87 GLY A O 1
ATOM 715 N N . TRP A 1 88 ? -4.776 -0.856 -2.784 1.00 97.81 88 TRP A N 1
ATOM 716 C CA . TRP A 1 88 ? -5.380 -1.687 -1.746 1.00 97.81 88 TRP A CA 1
ATOM 717 C C . TRP A 1 88 ? -4.991 -3.154 -1.945 1.00 97.81 88 TRP A C 1
ATOM 719 O O . TRP A 1 88 ? -4.806 -3.600 -3.077 1.00 97.81 88 TRP A O 1
ATOM 729 N N . CYS A 1 89 ? -4.880 -3.907 -0.852 1.00 97.31 89 CYS A N 1
ATOM 730 C CA . CYS A 1 89 ? -4.705 -5.359 -0.856 1.00 97.31 89 CYS A CA 1
ATOM 731 C C . CYS A 1 89 ? -5.589 -5.985 0.223 1.00 97.31 89 CYS A C 1
ATOM 733 O O . CYS A 1 89 ? -6.050 -5.302 1.136 1.00 97.31 89 CYS A O 1
ATOM 735 N N . ASP A 1 90 ? -5.809 -7.289 0.142 1.00 96.19 90 ASP A N 1
ATOM 736 C CA . ASP A 1 90 ? -6.747 -7.987 1.014 1.00 96.19 90 ASP A CA 1
ATOM 737 C C . ASP A 1 90 ? -6.277 -8.082 2.482 1.00 96.19 90 ASP A C 1
ATOM 739 O O . ASP A 1 90 ? -7.089 -8.283 3.382 1.00 96.19 90 ASP A O 1
ATOM 743 N N . GLN A 1 91 ? -4.986 -7.864 2.727 1.00 96.00 91 GLN A N 1
ATOM 744 C CA . GLN A 1 91 ? -4.367 -7.764 4.051 1.00 96.00 91 GLN A CA 1
ATOM 745 C C . GLN A 1 91 ? -4.335 -6.328 4.605 1.00 96.00 91 GLN A C 1
ATOM 747 O O . GLN A 1 91 ? -3.545 -6.029 5.505 1.00 96.00 91 GLN A O 1
ATOM 752 N N . TRP A 1 92 ? -5.148 -5.420 4.055 1.00 96.56 92 TRP A N 1
ATOM 753 C CA . TRP A 1 92 ? -5.261 -4.052 4.556 1.00 96.56 92 TRP A CA 1
ATOM 754 C C . TRP A 1 92 ? -5.645 -4.037 6.042 1.00 96.56 92 TRP A C 1
ATOM 756 O O . TRP A 1 92 ? -6.558 -4.744 6.470 1.00 96.56 92 TRP A O 1
ATOM 766 N N . GLN A 1 93 ? -4.940 -3.217 6.820 1.00 95.19 93 GLN A N 1
ATOM 767 C CA . GLN A 1 93 ? -5.163 -3.006 8.250 1.00 95.19 93 GLN A CA 1
ATOM 768 C C . GLN A 1 93 ? -5.080 -1.512 8.523 1.00 95.19 93 GLN A C 1
ATOM 770 O O . GLN A 1 93 ? -4.139 -0.867 8.063 1.00 95.19 93 GLN A O 1
ATOM 775 N N . LEU A 1 94 ? -6.050 -0.964 9.252 1.00 94.81 9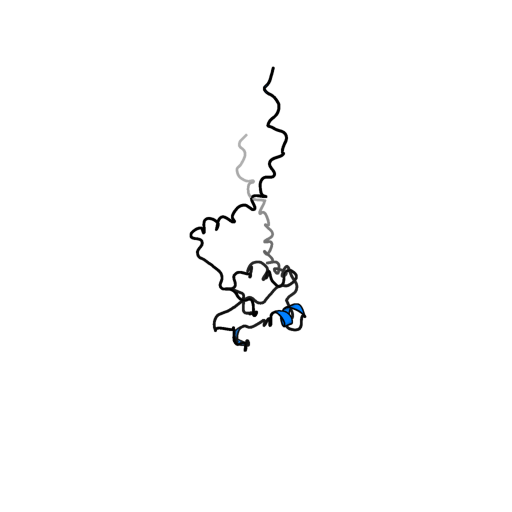4 LEU A N 1
ATOM 776 C CA . LEU A 1 94 ? -6.069 0.457 9.586 1.00 94.81 94 LEU A CA 1
ATOM 777 C C . LEU A 1 94 ? -4.811 0.834 10.377 1.00 94.81 94 LEU A C 1
ATOM 779 O O . LEU A 1 94 ? -4.469 0.164 11.348 1.00 94.81 94 LEU A O 1
ATOM 783 N N . LYS A 1 95 ? -4.151 1.924 9.984 1.00 91.75 95 LYS A N 1
ATOM 784 C CA . LYS A 1 95 ? -3.001 2.467 10.709 1.00 91.75 95 LYS A CA 1
ATOM 785 C C . LYS A 1 95 ? -3.410 2.876 12.124 1.00 91.75 95 LYS A C 1
ATOM 787 O O . LYS A 1 95 ? -4.230 3.780 12.298 1.00 91.75 95 LYS A O 1
ATOM 792 N N . SER A 1 96 ? -2.828 2.241 13.136 1.00 81.69 96 SER A N 1
ATOM 793 C CA . SER A 1 96 ? -3.089 2.574 14.537 1.00 81.69 96 SER A CA 1
ATOM 794 C C . SER A 1 96 ? -2.319 3.840 14.923 1.00 81.69 96 SER A C 1
ATOM 796 O O . SER A 1 96 ? -1.157 3.796 15.314 1.00 81.69 96 SER A O 1
ATOM 798 N N . GLY A 1 97 ? -2.965 4.995 14.765 1.00 61.50 97 GLY A N 1
ATOM 799 C CA . GLY A 1 97 ? -2.416 6.324 15.056 1.00 61.50 97 GLY A CA 1
ATOM 800 C C . GLY A 1 97 ? -2.706 6.849 16.464 1.00 61.50 97 GLY A C 1
ATOM 801 O O . GLY A 1 97 ? -2.810 8.058 16.641 1.00 61.50 97 GLY A O 1
ATOM 802 N N . THR A 1 98 ? -2.854 5.983 17.466 1.00 46.34 98 THR A N 1
ATOM 803 C CA . THR A 1 98 ? -2.951 6.416 18.868 1.00 46.34 98 THR A CA 1
ATOM 804 C C . THR A 1 98 ? -1.988 5.605 19.711 1.00 46.34 98 THR A C 1
ATOM 806 O O . THR A 1 98 ? -2.350 4.640 20.370 1.00 46.34 98 THR A O 1
ATOM 809 N N . HIS A 1 99 ? -0.733 6.036 19.700 1.00 51.50 99 HIS A N 1
ATOM 810 C CA . HIS A 1 99 ? 0.181 5.770 20.796 1.00 51.50 99 HIS A CA 1
ATOM 811 C C . HIS A 1 99 ? -0.226 6.688 21.969 1.00 51.50 99 HIS A C 1
ATOM 813 O O . HIS A 1 99 ? 0.463 7.646 22.294 1.00 51.50 99 HIS A O 1
ATOM 819 N N . LEU A 1 100 ? -1.345 6.408 22.646 1.00 42.16 100 LEU A N 1
ATOM 820 C CA . LEU A 1 100 ? -1.157 6.280 24.086 1.00 42.16 100 LEU A CA 1
ATOM 821 C C . LEU A 1 100 ? -0.419 4.966 24.166 1.00 42.16 100 LEU A C 1
ATOM 823 O O . LEU A 1 100 ? -0.950 3.975 23.673 1.00 42.16 100 LEU A O 1
ATOM 827 N N . HIS A 1 101 ? 0.833 5.018 24.616 1.00 43.41 101 HIS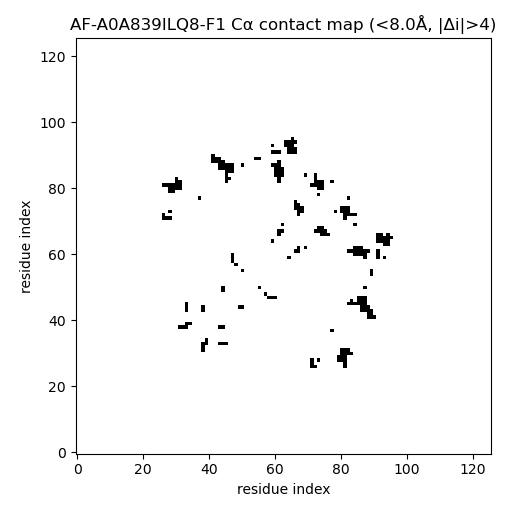 A N 1
ATOM 828 C CA . HIS A 1 101 ? 1.617 3.854 24.981 1.00 43.41 101 HIS A CA 1
ATOM 829 C C . HIS A 1 101 ? 0.681 2.681 25.256 1.00 43.41 101 HIS A C 1
ATOM 831 O O . HIS A 1 101 ? -0.022 2.682 26.263 1.00 43.41 101 HIS A O 1
ATOM 837 N N . SER A 1 102 ? 0.645 1.698 24.358 1.00 41.59 102 SER A N 1
ATOM 838 C CA . SER A 1 102 ? 0.520 0.362 24.890 1.00 41.59 102 SER A CA 1
ATOM 839 C C . SER A 1 102 ? 1.827 0.245 25.668 1.00 41.59 102 SER A C 1
ATOM 841 O O . SER A 1 102 ? 2.875 0.156 25.018 1.00 41.59 102 SER A O 1
ATOM 843 N N . PRO A 1 103 ? 1.851 0.294 27.024 1.00 46.59 103 PRO A N 1
ATOM 844 C CA . PRO A 1 103 ? 2.867 -0.505 27.666 1.00 46.59 103 PRO A CA 1
ATOM 845 C C . PRO A 1 103 ? 2.672 -1.851 27.001 1.00 46.59 103 PRO A C 1
ATOM 847 O O . PRO A 1 103 ? 1.529 -2.290 26.794 1.00 46.59 103 PRO A O 1
ATOM 850 N N . SER A 1 104 ? 3.772 -2.370 26.486 1.00 48.03 104 SER A N 1
ATOM 851 C CA . SER A 1 104 ? 3.898 -3.734 26.049 1.00 48.03 104 SER A CA 1
ATOM 852 C C . SER A 1 104 ? 2.796 -4.538 26.723 1.00 48.03 104 SER A C 1
ATOM 854 O O . SER A 1 104 ? 2.742 -4.600 27.956 1.00 48.03 104 SER A O 1
ATOM 856 N N . ALA A 1 105 ? 1.893 -5.122 25.929 1.00 43.19 105 ALA A N 1
ATOM 857 C CA . ALA A 1 105 ? 1.501 -6.466 26.282 1.00 43.19 105 ALA A CA 1
ATOM 858 C C . ALA A 1 105 ? 2.843 -7.113 26.599 1.00 43.19 105 ALA A C 1
ATOM 860 O O . ALA A 1 105 ? 3.707 -7.221 25.725 1.00 43.19 105 ALA A O 1
ATOM 861 N N . ILE A 1 106 ? 3.094 -7.259 27.899 1.00 47.53 106 ILE A N 1
ATOM 862 C CA . ILE A 1 106 ? 4.188 -8.022 28.431 1.00 47.53 106 ILE A CA 1
ATOM 863 C C . ILE A 1 106 ? 3.928 -9.336 27.731 1.00 47.53 106 ILE A C 1
ATOM 865 O O . ILE A 1 106 ? 3.006 -10.065 28.091 1.00 47.53 106 ILE A O 1
ATOM 869 N N . SER A 1 107 ? 4.647 -9.569 26.632 1.00 45.03 107 SER A N 1
ATOM 870 C CA . SER A 1 107 ? 4.935 -10.916 26.215 1.00 45.03 107 SER A CA 1
ATOM 871 C C . SER A 1 107 ? 5.337 -11.569 27.526 1.00 45.03 107 SER A C 1
ATOM 873 O O . SER A 1 107 ? 6.284 -11.063 28.147 1.00 45.03 107 SER A O 1
ATOM 875 N N . PRO A 1 108 ? 4.594 -12.570 28.035 1.00 42.09 108 PRO A N 1
ATOM 876 C CA . PRO A 1 108 ? 5.148 -13.361 29.105 1.00 42.09 108 PRO A CA 1
ATOM 877 C C . PRO A 1 108 ? 6.507 -13.759 28.564 1.00 42.09 108 PRO A C 1
ATOM 879 O O . PRO A 1 108 ? 6.613 -14.222 27.420 1.00 42.09 108 PRO A O 1
ATOM 882 N N . ALA A 1 109 ? 7.544 -13.415 29.326 1.00 47.94 109 ALA A N 1
ATOM 883 C CA . ALA A 1 109 ? 8.850 -13.967 29.096 1.00 47.94 109 ALA A CA 1
ATOM 884 C C . ALA A 1 109 ? 8.602 -15.433 28.748 1.00 47.94 109 ALA A C 1
ATOM 886 O O . ALA A 1 109 ? 7.889 -16.144 29.462 1.00 47.94 109 ALA A O 1
ATOM 887 N N . SER A 1 110 ? 9.101 -15.852 27.594 1.00 48.03 110 SER A N 1
ATOM 888 C CA . SER A 1 110 ? 9.492 -17.229 27.396 1.00 48.03 110 SER A CA 1
ATOM 889 C C . SER A 1 110 ? 10.536 -17.510 28.476 1.00 48.03 110 SER A C 1
ATOM 891 O O . SER A 1 110 ? 11.736 -17.439 28.231 1.00 48.03 110 SER A O 1
ATOM 893 N N . ASP A 1 111 ? 10.038 -17.700 29.696 1.00 40.69 111 ASP A N 1
ATOM 894 C CA . ASP A 1 111 ? 10.717 -18.226 30.851 1.00 40.69 111 ASP A CA 1
ATOM 895 C C . ASP A 1 111 ? 10.852 -19.696 30.498 1.00 40.69 111 ASP A C 1
ATOM 897 O O . ASP A 1 111 ? 9.947 -20.519 30.654 1.00 40.69 111 ASP A O 1
ATOM 901 N N . SER A 1 112 ? 11.943 -19.970 29.791 1.00 53.69 112 SER A N 1
ATOM 902 C CA . SER A 1 112 ? 12.489 -21.299 29.625 1.00 53.69 112 SER A CA 1
ATOM 903 C C . SER A 1 112 ? 12.468 -21.951 30.998 1.00 53.69 112 SER A C 1
ATOM 905 O O . SER A 1 112 ? 13.236 -21.563 31.877 1.00 53.69 112 SER A O 1
ATOM 907 N N . GLY A 1 113 ? 11.524 -22.880 31.164 1.00 45.22 113 GLY A N 1
ATOM 908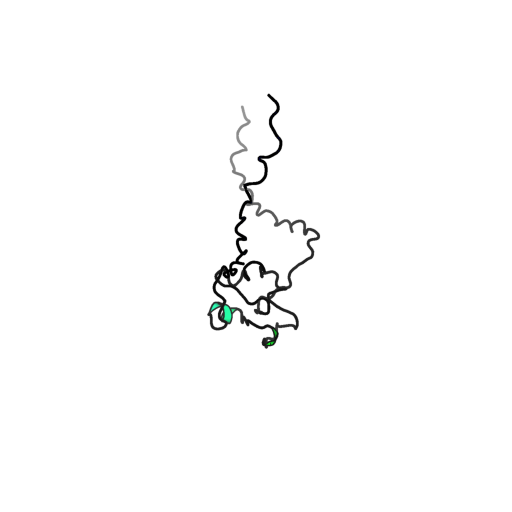 C CA . GLY A 1 113 ? 11.275 -23.589 32.403 1.00 45.22 113 GLY A CA 1
ATOM 909 C C . GLY A 1 113 ? 12.574 -23.996 33.080 1.00 45.22 113 GLY A C 1
ATOM 910 O O . GLY A 1 113 ? 13.491 -24.525 32.446 1.00 45.22 113 GLY A O 1
ATOM 911 N N . GLY A 1 114 ? 12.629 -23.723 34.380 1.00 45.09 114 GLY A N 1
ATOM 912 C CA . GLY A 1 114 ? 13.720 -24.127 35.239 1.00 45.09 114 GLY A CA 1
ATOM 913 C C . GLY A 1 114 ? 13.991 -25.620 35.108 1.00 45.09 114 GLY A C 1
ATOM 914 O O . GLY A 1 114 ? 13.214 -26.456 35.564 1.00 45.09 114 GLY A O 1
ATOM 915 N N . TYR A 1 115 ? 15.144 -25.950 34.539 1.00 56.09 115 TYR A N 1
ATOM 916 C CA . TYR A 1 115 ? 15.855 -27.150 34.933 1.00 56.09 115 TYR A CA 1
ATOM 917 C C . TYR A 1 115 ? 16.592 -26.818 36.227 1.00 56.09 115 TYR A C 1
ATOM 919 O O . TYR A 1 115 ? 17.598 -26.115 36.220 1.00 56.09 115 TYR A O 1
ATOM 927 N N . ILE A 1 116 ? 16.074 -27.318 37.347 1.00 60.88 116 ILE A N 1
ATOM 928 C CA . ILE A 1 116 ? 16.863 -27.483 38.566 1.00 60.88 116 ILE A CA 1
ATOM 929 C C . ILE A 1 116 ? 17.868 -28.607 38.264 1.00 60.88 116 ILE A C 1
ATOM 931 O O . ILE A 1 116 ? 17.433 -29.742 38.052 1.00 60.88 116 ILE A O 1
ATOM 935 N N . PRO A 1 117 ? 19.192 -28.369 38.229 1.00 55.66 117 PRO A N 1
ATOM 936 C CA . PRO A 1 117 ? 20.131 -29.478 38.252 1.00 55.66 117 PRO A CA 1
ATOM 937 C C . PRO A 1 117 ? 20.041 -30.165 39.624 1.00 55.66 117 PRO A C 1
ATOM 939 O O . PRO A 1 117 ? 20.264 -29.541 40.663 1.00 55.66 117 PRO A O 1
ATOM 942 N N . LEU A 1 118 ? 19.715 -31.461 39.626 1.00 58.47 118 LEU A N 1
ATOM 943 C CA . LEU A 1 118 ? 19.734 -32.366 40.786 1.00 58.47 118 LEU A CA 1
ATOM 944 C C . LEU A 1 118 ? 21.170 -32.594 41.303 1.00 58.47 118 LEU A C 1
ATOM 946 O O . LEU A 1 118 ? 21.655 -33.721 41.317 1.00 58.47 118 LEU A O 1
ATOM 950 N N . ASN A 1 119 ? 21.888 -31.538 41.696 1.00 59.06 119 ASN A N 1
ATOM 951 C CA . ASN A 1 119 ? 23.223 -31.694 42.283 1.00 59.06 119 ASN A CA 1
ATOM 952 C C . ASN A 1 119 ? 23.609 -30.664 43.359 1.00 59.06 119 ASN A C 1
ATOM 954 O O . ASN A 1 119 ? 24.774 -30.587 43.729 1.00 59.06 119 ASN A O 1
ATOM 958 N N . SER A 1 120 ? 22.664 -29.883 43.898 1.00 54.31 120 SER A N 1
ATOM 959 C CA . SER A 1 120 ? 22.978 -28.881 44.937 1.00 54.31 120 SER A CA 1
ATOM 960 C C . SER A 1 120 ? 22.548 -29.258 46.366 1.00 54.31 120 SER A C 1
ATOM 962 O O . SER A 1 120 ? 22.667 -28.432 47.266 1.00 54.31 120 SER A O 1
ATOM 964 N N . ILE A 1 121 ? 22.082 -30.490 46.616 1.00 57.81 121 ILE A N 1
ATOM 965 C CA . ILE A 1 121 ? 21.749 -30.976 47.973 1.00 57.81 121 ILE A CA 1
ATOM 966 C C . ILE A 1 121 ? 22.645 -32.166 48.338 1.00 57.81 121 ILE A C 1
ATOM 968 O O . ILE A 1 121 ? 22.163 -33.276 48.545 1.00 57.81 121 ILE A O 1
ATOM 972 N N . ARG A 1 122 ? 23.969 -31.967 48.373 1.00 58.00 122 ARG A N 1
ATOM 973 C CA . ARG A 1 122 ? 24.874 -32.885 49.091 1.00 58.00 122 ARG A CA 1
ATOM 974 C C . ARG A 1 122 ? 26.250 -32.286 49.405 1.00 58.00 122 ARG A C 1
ATOM 976 O O . ARG A 1 122 ? 27.252 -32.903 49.082 1.00 58.00 122 ARG A O 1
ATOM 983 N N . GLN A 1 123 ? 26.324 -31.128 50.054 1.00 57.28 123 GLN A N 1
ATOM 984 C CA . GLN A 1 123 ? 27.539 -30.727 50.778 1.00 57.28 123 GLN A CA 1
ATOM 985 C C . GLN A 1 123 ? 27.132 -29.894 51.987 1.00 57.28 123 GLN A C 1
ATOM 987 O O . GLN A 1 123 ? 26.968 -28.692 51.859 1.00 57.28 123 GLN A O 1
ATOM 992 N N . ASN A 1 124 ? 26.844 -30.574 53.098 1.00 52.91 124 ASN A N 1
ATOM 993 C CA . ASN A 1 124 ? 26.908 -30.082 54.480 1.00 52.91 124 ASN A CA 1
ATOM 994 C C . ASN A 1 124 ? 26.652 -31.292 55.388 1.00 52.91 124 ASN A C 1
ATOM 996 O O . ASN A 1 124 ? 25.542 -31.518 55.861 1.00 52.91 124 ASN A O 1
ATOM 1000 N N . ASN A 1 125 ? 27.674 -32.131 55.507 1.00 53.66 125 ASN A N 1
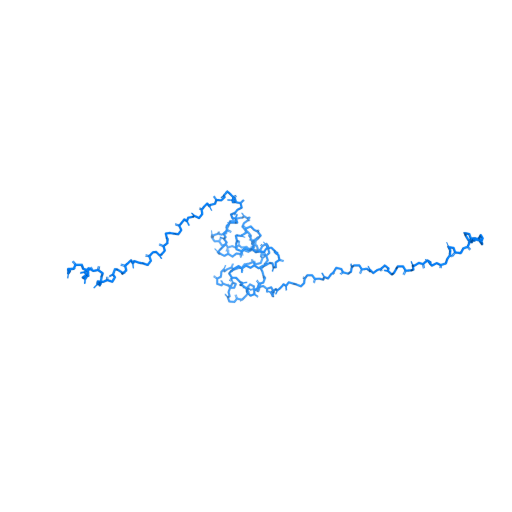ATOM 1001 C CA . ASN A 1 125 ? 27.854 -33.101 56.580 1.00 53.66 125 ASN A CA 1
ATOM 1002 C C . ASN A 1 125 ? 29.354 -33.365 56.636 1.00 53.66 125 ASN A C 1
ATOM 1004 O O . ASN A 1 125 ? 29.834 -34.201 55.877 1.00 53.66 125 ASN A O 1
ATOM 1008 N N . GLU A 1 126 ? 30.036 -32.564 57.451 1.00 49.47 126 GLU A N 1
ATOM 1009 C CA . GLU A 1 126 ? 31.265 -32.841 58.208 1.00 49.47 126 GLU A CA 1
ATOM 1010 C C . GLU A 1 126 ? 31.535 -31.646 59.131 1.00 49.47 126 GLU A C 1
ATOM 1012 O O . GLU A 1 126 ? 31.536 -30.500 58.626 1.00 49.47 126 GLU A O 1
#

Mean predicted aligned error: 16.88 Å

Sequence (126 aa):
MKLSRRKCLIWVASLPLVPFASQPVQAAFPALSEQHRQARLYRYRKDARRVRHPRYIGGQQCLNCDRFRTLDAWCSLFPEYSVSPSGWCDQWQLKSGTHLHSPSAISPASDSGGYIPLNSIRQNNE

Organism: NCBI:txid2760088

Solvent-accessible surface area (backbone atoms only — not comparable to full-atom values): 8511 Å² total; per-residue (Å²): 136,88,83,74,94,80,79,88,81,84,79,85,75,82,74,82,83,73,80,84,73,78,71,79,83,70,66,83,34,59,73,63,51,58,84,37,71,69,28,52,75,39,61,33,37,64,45,33,90,76,63,85,52,96,88,66,56,93,88,58,24,32,71,53,20,56,58,44,41,78,93,51,30,34,30,78,93,39,81,77,26,17,50,46,54,55,5,33,41,77,81,68,43,76,45,84,85,66,82,64,74,70,68,67,80,72,67,72,73,87,68,73,72,82,77,76,73,96,75,83,88,82,87,89,87,132

InterPro domains:
  IPR000170 High potential iron-sulphur protein [PF01355] (32-96)
  IPR000170 High potential iron-sulphur protein [PS51373] (26-97)
  IPR036369 High potential iron-sulphur protein superfamily [G3DSA:4.10.490.10] (30-94)
  IPR036369 High potential iron-sulphur protein superfamily [SSF57652] (26-95)

Secondary structure (DSSP, 8-state):
----S----------------------SSPBPPTTSHHHHHTT-BS-GGG---TT--TT--GGGBTTEETTTTEETTEEEEE--TT-B-TT--B-----S-----------------TTSS-----

pLDDT: mean 76.52, std 20.55, range [40.69, 97.81]

Nearest PDB structures (foldseek):
  1hpi-assembly1_A  TM=9.387E-01  e=2.510E-08  Ectothiorhodospira shaposhnikovii
  1hlq-assembly1_C  TM=9.127E-01  e=1.289E-06  Rhodoferax fermentans
  1hip-assembly1_A  TM=7.913E-01  e=7.142E-06  Allochromatium vinosum

Radius of gyration: 31.57 Å; Cα contacts (8 Å, |Δi|>4): 127; chains: 1; bounding box: 68×91×71 Å